Protein AF-A0AAD5RMI8-F1 (afdb_monomer_lite)

Organism: NCBI:txid339359

Foldseek 3Di:
DDFDQQVVCLVVDDPVLNLVVVVQLVVVLQVQFVDDDDPQADAKAAWDADPVRDIYHDHHLDPPQEPDPDDPPPPPPPDPVVQVVVVNPPPHADWTKAQLASDSRQWGADPVVSDTDDGHRSSNIMTHQSCSNCVSHVPPCVSVVVQQQPDFDDDRRDGDRDRD

pLDDT: mean 71.97, std 22.33, range [31.02, 95.88]

Radius of gyration: 16.57 Å; chains: 1; bounding box: 35×37×46 Å

Structure (mmCIF, N/CA/C/O backbone):
data_AF-A0AAD5RMI8-F1
#
_entry.id   AF-A0AAD5RMI8-F1
#
loop_
_atom_site.group_PDB
_atom_site.id
_atom_site.type_symbol
_atom_site.label_atom_id
_atom_site.label_alt_id
_atom_site.label_comp_id
_atom_site.label_asym_id
_atom_site.label_entity_id
_atom_site.label_seq_id
_atom_site.pdbx_PDB_ins_code
_atom_site.Cartn_x
_atom_site.Cartn_y
_atom_site.Cartn_z
_atom_site.occupancy
_atom_site.B_iso_or_equiv
_atom_site.auth_seq_id
_atom_site.auth_comp_id
_atom_site.auth_asym_id
_atom_site.auth_atom_id
_atom_site.pdbx_PDB_model_num
ATOM 1 N N . MET A 1 1 ? -12.910 -12.015 -1.516 1.00 70.38 1 MET A N 1
ATOM 2 C CA . MET A 1 1 ? -12.417 -11.958 -0.122 1.00 70.38 1 MET A CA 1
ATOM 3 C C . MET A 1 1 ? -13.560 -11.485 0.766 1.00 70.38 1 MET A C 1
ATOM 5 O O . MET A 1 1 ? -14.213 -10.528 0.370 1.00 70.38 1 MET A O 1
ATOM 9 N N . PRO A 1 2 ? -13.880 -12.166 1.880 1.00 84.25 2 PRO A N 1
ATOM 10 C CA . PRO A 1 2 ? -14.955 -11.737 2.772 1.00 84.25 2 PRO A CA 1
ATOM 11 C C . PRO A 1 2 ? -14.548 -10.485 3.562 1.00 84.25 2 PRO A C 1
ATOM 13 O O . PRO A 1 2 ? -13.405 -10.364 4.008 1.00 84.25 2 PRO A O 1
ATOM 16 N N . GLY A 1 3 ? -15.495 -9.573 3.755 1.00 91.44 3 GLY A N 1
ATOM 17 C CA . GLY A 1 3 ? -15.311 -8.355 4.537 1.00 91.44 3 GLY A CA 1
ATOM 18 C C . GLY A 1 3 ? -16.301 -7.267 4.131 1.00 91.44 3 GLY A C 1
ATOM 19 O O . GLY A 1 3 ? -16.956 -7.367 3.094 1.00 91.44 3 GLY A O 1
ATOM 20 N N . THR A 1 4 ? -16.391 -6.235 4.958 1.00 94.69 4 THR A N 1
ATOM 21 C CA . THR A 1 4 ? -17.129 -4.996 4.687 1.00 94.69 4 THR A CA 1
ATOM 22 C C . THR A 1 4 ? -16.116 -3.882 4.469 1.00 94.69 4 THR A C 1
ATOM 24 O O . THR A 1 4 ? -15.047 -3.912 5.072 1.00 94.69 4 THR A O 1
ATOM 27 N N . GLN A 1 5 ? -16.427 -2.901 3.623 1.00 93.75 5 GLN A N 1
ATOM 28 C CA . GLN A 1 5 ? -15.563 -1.729 3.471 1.00 93.75 5 GLN A CA 1
ATOM 29 C C . GLN A 1 5 ? -15.362 -1.038 4.826 1.00 93.75 5 GLN A C 1
ATOM 31 O O . GLN A 1 5 ? -16.324 -0.850 5.579 1.00 93.75 5 GLN A O 1
ATOM 36 N N . LEU A 1 6 ? -14.110 -0.718 5.152 1.00 92.75 6 LEU A N 1
ATOM 37 C CA . LEU A 1 6 ? -13.740 -0.230 6.476 1.00 92.75 6 LEU A CA 1
ATOM 38 C C . LEU A 1 6 ? -14.385 1.130 6.776 1.00 92.75 6 LEU A C 1
ATOM 40 O O . LEU A 1 6 ? -14.846 1.353 7.893 1.00 92.75 6 LEU A O 1
ATOM 44 N N . ASP A 1 7 ? -14.496 2.007 5.779 1.00 89.56 7 ASP A N 1
ATOM 45 C CA . ASP A 1 7 ? -15.113 3.333 5.911 1.00 89.56 7 ASP A CA 1
ATOM 46 C C . ASP A 1 7 ? -16.568 3.288 6.409 1.00 89.56 7 ASP A C 1
ATOM 48 O O . ASP A 1 7 ? -17.001 4.194 7.119 1.00 89.56 7 ASP A O 1
ATOM 52 N N . ARG A 1 8 ? -17.311 2.223 6.085 1.00 91.62 8 ARG A N 1
ATOM 53 C CA . ARG A 1 8 ? -18.719 2.058 6.485 1.00 91.62 8 ARG A CA 1
ATOM 54 C C . ARG A 1 8 ? -18.905 1.713 7.956 1.00 91.62 8 ARG A C 1
ATOM 56 O O . ARG A 1 8 ? -20.001 1.884 8.480 1.00 91.62 8 ARG A O 1
ATOM 63 N N . VAL A 1 9 ? -17.879 1.151 8.589 1.00 92.19 9 VAL A N 1
ATOM 64 C CA . VAL A 1 9 ? -17.965 0.606 9.953 1.00 92.19 9 VAL A CA 1
ATOM 65 C C . VAL A 1 9 ? -17.080 1.355 10.944 1.00 92.19 9 VAL A C 1
ATOM 67 O O . VAL A 1 9 ? -17.376 1.339 12.134 1.00 92.19 9 VAL A O 1
ATOM 70 N N . PHE A 1 10 ? -16.042 2.048 10.464 1.00 90.06 10 PHE A N 1
ATOM 71 C CA . PHE A 1 10 ? -15.026 2.696 11.294 1.00 90.06 10 PHE A CA 1
ATOM 72 C C . PHE A 1 10 ? -15.603 3.703 12.299 1.00 90.06 10 PHE A C 1
ATOM 74 O O . PHE A 1 10 ? -15.226 3.697 13.470 1.00 90.06 10 PHE A O 1
ATOM 81 N N . ASP A 1 11 ? -16.551 4.537 11.866 1.00 89.06 11 ASP A N 1
ATOM 82 C CA . ASP A 1 11 ? -17.145 5.581 12.714 1.00 89.06 11 ASP A CA 1
ATOM 83 C C . ASP A 1 11 ? -18.045 5.004 13.829 1.00 89.06 11 ASP A C 1
ATOM 85 O O . ASP A 1 11 ? -18.369 5.708 14.781 1.00 89.06 11 ASP A O 1
ATOM 89 N N . GLY A 1 12 ? -18.432 3.724 13.733 1.00 89.81 12 GLY A N 1
ATOM 90 C CA . GLY A 1 12 ? -19.209 3.013 14.753 1.00 89.81 12 GLY A CA 1
ATOM 91 C C . GLY A 1 12 ? -18.367 2.295 15.812 1.00 89.81 12 GLY A C 1
ATOM 92 O O . GLY A 1 12 ? -18.934 1.710 16.733 1.00 89.81 12 GLY A O 1
ATOM 93 N N . PHE A 1 13 ? -17.040 2.293 15.678 1.00 90.94 13 PHE A N 1
ATOM 94 C CA . PHE A 1 13 ? -16.134 1.707 16.664 1.00 90.94 13 PHE A CA 1
ATOM 95 C C . PHE A 1 13 ? -15.890 2.659 17.838 1.00 90.94 13 PHE A C 1
ATOM 97 O O . PHE A 1 13 ? -15.959 3.880 17.687 1.00 90.94 13 PHE A O 1
ATOM 104 N N . ASP A 1 14 ? -15.573 2.093 19.003 1.00 92.69 14 ASP A N 1
ATOM 105 C CA . ASP A 1 14 ? -15.018 2.870 20.108 1.00 92.69 14 ASP A CA 1
ATOM 106 C C . ASP A 1 14 ? -13.608 3.384 19.777 1.00 92.69 14 ASP A C 1
ATOM 108 O O . ASP A 1 14 ? -12.983 2.993 18.787 1.00 92.69 14 ASP A O 1
ATOM 112 N N . GLU A 1 15 ? -13.113 4.298 20.608 1.00 87.81 15 GLU A N 1
ATOM 113 C CA . GLU A 1 15 ? -11.818 4.935 20.392 1.00 87.81 15 GLU A CA 1
ATOM 114 C C . GLU A 1 15 ? -10.677 3.913 20.369 1.00 87.81 15 GLU A C 1
ATOM 116 O O . GLU A 1 15 ? -9.877 3.926 19.441 1.00 87.81 15 GLU A O 1
ATOM 121 N N . GLU A 1 16 ? -10.621 2.983 21.324 1.00 90.25 16 GLU A N 1
ATOM 122 C CA . GLU A 1 16 ? -9.550 1.984 21.410 1.00 90.25 16 GLU A CA 1
ATOM 123 C C . GLU A 1 16 ? -9.447 1.143 20.130 1.00 90.25 16 GLU A C 1
ATOM 125 O O . GLU A 1 16 ? -8.359 0.961 19.573 1.00 90.25 16 GLU A O 1
ATOM 130 N N . HIS A 1 17 ? -10.586 0.696 19.612 1.00 91.00 17 HIS A N 1
ATOM 131 C CA . HIS A 1 17 ? -10.662 -0.086 18.391 1.00 91.00 17 HIS A CA 1
ATOM 132 C C . HIS A 1 17 ? -10.364 0.764 17.149 1.00 91.00 17 HIS A C 1
ATOM 134 O O . HIS A 1 17 ? -9.674 0.294 16.243 1.00 91.00 17 HIS A O 1
ATOM 140 N N . GLN A 1 18 ? -10.786 2.033 17.104 1.00 87.75 18 GLN A N 1
ATOM 141 C CA . GLN A 1 18 ? -10.344 2.961 16.056 1.00 87.75 18 GLN A CA 1
ATOM 142 C C . GLN A 1 18 ? -8.816 3.101 16.048 1.00 87.75 18 GLN A C 1
ATOM 144 O O . GLN A 1 18 ? -8.209 3.011 14.979 1.00 87.75 18 GLN A O 1
ATOM 149 N N . LEU A 1 19 ? -8.182 3.268 17.217 1.00 86.12 19 LEU A N 1
ATOM 150 C CA . LEU A 1 19 ? -6.724 3.376 17.328 1.00 86.12 19 LEU A CA 1
ATOM 151 C C . LEU A 1 19 ? -6.030 2.087 16.841 1.00 86.12 19 LEU A C 1
ATOM 153 O O . LEU A 1 19 ? -5.046 2.168 16.104 1.00 86.12 19 LEU A O 1
ATOM 157 N N . ASP A 1 20 ? -6.531 0.903 17.214 1.00 90.00 20 ASP A N 1
ATOM 158 C CA . ASP A 1 20 ? -5.986 -0.390 16.764 1.00 90.00 20 ASP A CA 1
ATOM 159 C C . ASP A 1 20 ? -6.039 -0.543 15.236 1.00 90.00 20 ASP A C 1
ATOM 161 O O . ASP A 1 20 ? -5.044 -0.886 14.591 1.00 90.00 20 ASP A O 1
ATOM 165 N N . ILE A 1 21 ? -7.179 -0.211 14.628 1.00 90.50 21 ILE A N 1
ATOM 166 C CA . ILE A 1 21 ? -7.339 -0.275 13.174 1.00 90.50 21 ILE A CA 1
ATOM 167 C C . ILE A 1 21 ? -6.407 0.704 12.469 1.00 90.50 21 ILE A C 1
ATOM 169 O O . ILE A 1 21 ? -5.767 0.341 11.482 1.00 90.50 21 ILE A O 1
ATOM 173 N N . LEU A 1 22 ? -6.280 1.927 12.980 1.00 86.88 22 LEU A N 1
ATOM 174 C CA . LEU A 1 22 ? -5.376 2.917 12.404 1.00 86.88 22 LEU A CA 1
ATOM 175 C C . LEU A 1 22 ? -3.910 2.464 12.471 1.00 86.88 22 LEU A C 1
ATOM 177 O O . LEU A 1 22 ? -3.174 2.684 11.511 1.00 86.88 22 LEU A O 1
ATOM 181 N N . ARG A 1 23 ? -3.485 1.763 13.531 1.00 85.12 23 ARG A N 1
ATOM 182 C CA . ARG A 1 23 ? -2.142 1.152 13.592 1.00 85.12 23 ARG A CA 1
ATOM 183 C C . ARG A 1 23 ? -1.937 0.100 12.500 1.00 85.12 23 ARG A C 1
ATOM 185 O O . ARG A 1 23 ? -0.894 0.104 11.852 1.00 85.12 23 ARG A O 1
ATOM 192 N N . LYS A 1 24 ? -2.938 -0.747 12.240 1.00 90.31 24 LYS A N 1
ATOM 193 C CA . LYS A 1 24 ? -2.893 -1.735 11.145 1.00 90.31 24 LYS A CA 1
ATOM 194 C C . LYS A 1 24 ? -2.812 -1.065 9.773 1.00 90.31 24 LYS A C 1
ATOM 196 O O . LYS A 1 24 ? -2.061 -1.513 8.912 1.00 90.31 24 LYS A O 1
ATOM 201 N N . VAL A 1 25 ? -3.539 0.036 9.571 1.00 88.50 25 VAL A N 1
ATOM 202 C CA . VAL A 1 25 ? -3.444 0.842 8.341 1.00 88.50 25 VAL A CA 1
ATOM 203 C C . VAL A 1 25 ? -2.026 1.387 8.156 1.00 88.50 25 VAL A C 1
ATOM 205 O O . VAL A 1 25 ? -1.453 1.244 7.082 1.00 88.50 25 VAL A O 1
ATOM 208 N N . VAL A 1 26 ? -1.424 1.951 9.204 1.00 83.94 26 VAL A N 1
ATOM 209 C CA . VAL A 1 26 ? -0.034 2.443 9.174 1.00 83.94 26 VAL A CA 1
ATOM 210 C C . VAL A 1 26 ? 0.952 1.332 8.807 1.00 83.94 26 VAL A C 1
ATOM 212 O O . VAL A 1 26 ? 1.872 1.545 8.017 1.00 83.94 26 VAL A O 1
ATOM 215 N N . GLU A 1 27 ? 0.754 0.132 9.349 1.00 86.69 27 GLU A N 1
ATOM 216 C CA . GLU A 1 27 ? 1.587 -1.025 9.031 1.00 86.69 27 GLU A CA 1
ATOM 217 C C . GLU A 1 27 ? 1.468 -1.428 7.555 1.00 86.69 27 GLU A C 1
ATOM 219 O O . GLU A 1 27 ? 2.484 -1.659 6.905 1.00 86.69 27 GLU A O 1
ATOM 224 N N . ILE A 1 28 ? 0.257 -1.411 6.991 1.00 90.50 28 ILE A N 1
ATOM 225 C CA . ILE A 1 28 ? 0.018 -1.643 5.559 1.00 90.50 28 ILE A CA 1
ATOM 226 C C . ILE A 1 28 ? 0.771 -0.626 4.693 1.00 90.50 28 ILE A C 1
ATOM 228 O O . ILE A 1 28 ? 1.470 -1.021 3.760 1.00 90.50 28 ILE A O 1
ATOM 232 N N . TYR A 1 29 ? 0.672 0.667 5.017 1.00 85.94 29 TYR A N 1
ATOM 233 C CA . TYR A 1 29 ? 1.407 1.726 4.316 1.00 85.94 29 TYR A CA 1
ATOM 234 C C . TYR A 1 29 ? 2.912 1.453 4.326 1.00 85.94 29 TYR A C 1
ATOM 236 O O . TYR A 1 29 ? 3.570 1.493 3.287 1.00 85.94 29 TYR A O 1
ATOM 244 N N . LYS A 1 30 ? 3.455 1.119 5.501 1.00 84.56 30 LYS A N 1
ATOM 245 C CA . LYS A 1 30 ? 4.872 0.797 5.657 1.00 84.56 30 LYS A CA 1
ATOM 246 C C . LYS A 1 30 ? 5.266 -0.430 4.837 1.00 84.56 30 LYS A C 1
ATOM 248 O O . LYS A 1 30 ? 6.312 -0.402 4.198 1.00 84.56 30 LYS A O 1
ATOM 253 N N . LEU A 1 31 ? 4.450 -1.484 4.834 1.00 90.38 31 LEU A N 1
ATOM 254 C CA . LEU A 1 31 ? 4.720 -2.703 4.070 1.00 90.38 31 LEU A CA 1
ATOM 255 C C . LEU A 1 31 ? 4.789 -2.417 2.568 1.00 90.38 31 LEU A C 1
ATOM 257 O O . LEU A 1 31 ? 5.774 -2.799 1.939 1.00 90.38 31 LEU A O 1
ATOM 261 N N . ILE A 1 32 ? 3.809 -1.688 2.025 1.00 90.19 32 ILE A N 1
ATOM 262 C CA . ILE A 1 32 ? 3.784 -1.286 0.611 1.00 90.19 32 ILE A CA 1
ATOM 263 C C . ILE A 1 32 ? 5.026 -0.455 0.270 1.00 90.19 32 ILE A C 1
ATOM 265 O O . ILE A 1 32 ? 5.731 -0.769 -0.686 1.00 90.19 32 ILE A O 1
ATOM 269 N N . GLN A 1 33 ? 5.345 0.551 1.088 1.00 84.31 33 GLN A N 1
ATOM 270 C CA . GLN A 1 33 ? 6.471 1.453 0.826 1.00 84.31 33 GLN A CA 1
ATOM 271 C C . GLN A 1 33 ? 7.848 0.810 1.043 1.00 84.31 33 GLN A C 1
ATOM 273 O O . GLN A 1 33 ? 8.847 1.261 0.492 1.00 84.31 33 GLN A O 1
ATOM 278 N N . SER A 1 34 ? 7.920 -0.248 1.853 1.00 87.06 34 SER A N 1
ATOM 279 C CA . SER A 1 34 ? 9.151 -1.013 2.082 1.00 87.06 34 SER A CA 1
ATOM 280 C C . SER A 1 34 ? 9.391 -2.111 1.045 1.00 87.06 34 SER A C 1
ATOM 282 O O . SER A 1 34 ? 10.420 -2.789 1.098 1.00 87.06 34 SER A O 1
ATOM 284 N N . TYR A 1 35 ? 8.453 -2.313 0.115 1.00 92.00 35 TYR A N 1
ATOM 285 C CA . TYR A 1 35 ? 8.583 -3.331 -0.912 1.00 92.00 35 TYR A CA 1
ATOM 286 C C . TYR A 1 35 ? 9.805 -3.056 -1.796 1.00 92.00 35 TYR A C 1
ATOM 288 O O . TYR A 1 35 ? 9.955 -1.981 -2.375 1.00 92.00 35 TYR A O 1
ATOM 296 N N . THR A 1 36 ? 10.688 -4.050 -1.912 1.00 92.38 36 THR A N 1
ATOM 297 C CA . THR A 1 36 ? 11.862 -3.957 -2.784 1.00 92.38 36 THR A CA 1
ATOM 298 C C . THR A 1 36 ? 11.437 -4.220 -4.223 1.00 92.38 36 THR A C 1
ATOM 300 O O . THR A 1 36 ? 11.065 -5.341 -4.568 1.00 92.38 36 THR A O 1
ATOM 303 N N . LEU A 1 37 ? 11.489 -3.182 -5.057 1.00 91.75 37 LEU A N 1
ATOM 304 C CA . LEU A 1 37 ? 11.188 -3.295 -6.480 1.00 91.75 37 LEU A CA 1
ATOM 305 C C . LEU A 1 37 ? 12.227 -4.189 -7.188 1.00 91.75 37 LEU A C 1
ATOM 307 O O . LEU A 1 37 ? 13.415 -4.115 -6.858 1.00 91.75 37 LEU A O 1
ATOM 311 N N . PRO A 1 38 ? 11.815 -5.008 -8.173 1.00 93.81 38 PRO A N 1
ATOM 312 C CA . PRO A 1 38 ? 12.750 -5.737 -9.026 1.00 93.81 38 PRO A CA 1
ATOM 313 C C . PRO A 1 38 ? 13.730 -4.790 -9.735 1.00 93.81 38 PRO A C 1
ATOM 315 O O . PRO A 1 38 ? 13.342 -3.703 -10.152 1.00 93.81 38 PRO A O 1
ATOM 318 N N . GLU A 1 39 ? 14.974 -5.217 -9.973 1.00 93.75 39 GLU A N 1
ATOM 319 C CA . GLU A 1 39 ? 15.996 -4.400 -10.671 1.00 93.75 39 GLU A CA 1
ATOM 320 C C . GLU A 1 39 ? 15.618 -4.015 -12.119 1.00 93.75 39 GLU A C 1
ATOM 322 O O . GLU A 1 39 ? 16.214 -3.120 -12.735 1.00 93.75 39 GLU A O 1
ATOM 327 N N . THR A 1 40 ? 14.643 -4.728 -12.679 1.00 93.75 40 THR A N 1
ATOM 328 C CA . THR A 1 40 ? 14.050 -4.511 -14.002 1.00 93.75 40 THR A CA 1
ATOM 329 C C . THR A 1 40 ? 13.024 -3.376 -14.011 1.00 93.75 40 THR A C 1
ATOM 331 O O . THR A 1 40 ? 12.721 -2.831 -15.071 1.00 93.75 40 THR A O 1
ATOM 334 N N . VAL A 1 41 ? 12.532 -2.964 -12.841 1.00 92.19 41 VAL A N 1
ATOM 335 C CA . VAL A 1 41 ? 11.675 -1.791 -12.661 1.00 92.19 41 VAL A CA 1
ATOM 336 C C . VAL A 1 41 ? 12.569 -0.570 -12.457 1.00 92.19 41 VAL A C 1
ATOM 338 O O . VAL A 1 41 ? 13.226 -0.416 -11.431 1.00 92.19 41 VAL A O 1
ATOM 341 N N . ARG A 1 42 ? 12.629 0.300 -13.467 1.00 87.94 42 ARG A N 1
ATOM 342 C CA . ARG A 1 42 ? 13.520 1.467 -13.519 1.00 87.94 42 ARG A CA 1
ATOM 343 C C . ARG A 1 42 ? 12.737 2.727 -13.857 1.00 87.94 42 ARG A C 1
ATOM 345 O O . ARG A 1 42 ? 12.046 2.773 -14.868 1.00 87.94 42 ARG A O 1
ATOM 352 N N . GLY A 1 43 ? 12.875 3.766 -13.038 1.00 85.06 43 GLY A N 1
ATOM 353 C CA . GLY A 1 43 ? 12.129 5.016 -13.222 1.00 85.06 43 GLY A CA 1
ATOM 354 C C . GLY A 1 43 ? 10.643 4.921 -12.846 1.00 85.06 43 GLY A C 1
ATOM 355 O O . GLY A 1 43 ? 10.130 3.852 -12.509 1.00 85.06 43 GLY A O 1
ATOM 356 N N . TYR A 1 44 ? 9.983 6.074 -12.833 1.00 86.88 44 TYR A N 1
ATOM 357 C CA . TYR A 1 44 ? 8.594 6.234 -12.402 1.00 86.88 44 TYR A CA 1
ATOM 358 C C . TYR A 1 44 ? 7.600 5.780 -13.472 1.00 86.88 44 TYR A C 1
ATOM 360 O O . TYR A 1 44 ? 7.875 5.924 -14.662 1.00 86.88 44 TYR A O 1
ATOM 368 N N . GLY A 1 45 ? 6.442 5.274 -13.050 1.00 86.75 45 GLY A N 1
ATOM 369 C CA . GLY A 1 45 ? 5.387 4.836 -13.964 1.00 86.75 45 GLY A CA 1
ATOM 370 C C . GLY A 1 45 ? 4.566 3.672 -13.428 1.00 86.75 45 GLY A C 1
ATOM 371 O O . GLY A 1 45 ? 4.669 3.313 -12.260 1.00 86.75 45 GLY A O 1
ATOM 372 N N . GLY A 1 46 ? 3.729 3.084 -14.278 1.00 89.00 46 GLY A N 1
ATOM 373 C CA . GLY A 1 46 ? 2.989 1.872 -13.930 1.00 89.00 46 GLY A CA 1
ATOM 374 C C . GLY A 1 46 ? 3.899 0.644 -13.879 1.00 89.00 46 GLY A C 1
ATOM 375 O O . GLY A 1 46 ? 5.095 0.713 -14.168 1.00 89.00 46 GLY A O 1
ATOM 376 N N . LEU A 1 47 ? 3.320 -0.509 -13.555 1.00 90.19 47 LEU A N 1
ATOM 377 C CA . LEU A 1 47 ? 3.973 -1.805 -13.743 1.00 90.19 47 LEU A CA 1
ATOM 378 C C . LEU A 1 47 ? 3.438 -2.462 -15.014 1.00 90.19 47 LEU A C 1
ATOM 380 O O . LEU A 1 47 ? 2.237 -2.440 -15.280 1.00 90.19 47 LEU A O 1
ATOM 384 N N . GLY A 1 48 ? 4.336 -3.045 -15.799 1.00 90.19 48 GLY A N 1
ATOM 385 C CA . GLY A 1 48 ? 4.004 -3.800 -17.000 1.00 90.19 48 GLY A CA 1
ATOM 386 C C . GLY A 1 48 ? 4.829 -5.075 -17.098 1.00 90.19 48 GLY A C 1
ATOM 387 O O . GLY A 1 48 ? 5.668 -5.356 -16.243 1.00 90.19 48 GLY A O 1
ATOM 388 N N . PHE A 1 49 ? 4.593 -5.830 -18.164 1.00 94.81 49 PHE A N 1
ATOM 389 C CA . PHE A 1 49 ? 5.383 -7.003 -18.514 1.00 94.81 49 PHE A CA 1
ATOM 390 C C . PHE A 1 49 ? 6.067 -6.759 -19.856 1.00 94.81 49 PHE A C 1
ATOM 392 O O . PHE A 1 49 ? 5.441 -6.226 -20.774 1.00 94.81 49 PHE A O 1
ATOM 399 N N . ASP A 1 50 ? 7.338 -7.131 -19.962 1.00 93.19 50 ASP A N 1
ATOM 400 C CA . ASP A 1 50 ? 8.024 -7.184 -21.250 1.00 93.19 50 ASP A CA 1
ATOM 401 C C . ASP A 1 50 ? 7.609 -8.430 -22.060 1.00 93.19 50 ASP A C 1
ATOM 403 O O . ASP A 1 50 ? 6.796 -9.249 -21.624 1.00 93.19 50 ASP A O 1
ATOM 407 N N . GLU A 1 51 ? 8.181 -8.595 -23.255 1.00 95.62 51 GLU A N 1
ATOM 408 C CA . GLU A 1 51 ? 7.904 -9.738 -24.140 1.00 95.62 51 GLU A CA 1
ATOM 409 C C . GLU A 1 51 ? 8.273 -11.099 -23.520 1.00 95.62 51 GLU A C 1
ATOM 411 O O . GLU A 1 51 ? 7.769 -12.134 -23.954 1.00 95.62 51 GLU A O 1
ATOM 416 N N . SER A 1 52 ? 9.132 -11.109 -22.496 1.00 95.88 52 SER A N 1
ATOM 417 C CA . SER A 1 52 ? 9.550 -12.310 -21.768 1.00 95.88 52 SER A CA 1
ATOM 418 C C . SER A 1 52 ? 8.705 -12.573 -20.515 1.00 95.88 52 SER A C 1
ATOM 420 O O . SER A 1 52 ? 8.953 -13.546 -19.803 1.00 95.88 52 SER A O 1
ATOM 422 N N . GLY A 1 53 ? 7.705 -11.731 -20.231 1.00 94.31 53 GLY A N 1
ATOM 423 C CA . GLY A 1 53 ? 6.862 -11.832 -19.040 1.00 94.31 53 GLY A CA 1
ATOM 424 C C . GLY A 1 53 ? 7.535 -11.333 -17.759 1.00 94.31 53 GLY A C 1
ATOM 425 O O . GLY A 1 53 ? 7.068 -11.650 -16.664 1.00 94.31 53 GLY A O 1
ATOM 426 N N . ILE A 1 54 ? 8.625 -10.569 -17.866 1.00 95.88 54 ILE A N 1
ATOM 427 C CA . ILE A 1 54 ? 9.324 -9.983 -16.720 1.00 95.88 54 ILE A CA 1
ATOM 428 C C . ILE A 1 54 ? 8.686 -8.644 -16.359 1.00 95.88 54 ILE A C 1
ATOM 430 O O . ILE A 1 54 ? 8.337 -7.851 -17.233 1.00 95.88 54 ILE A O 1
ATOM 434 N N . ILE A 1 55 ? 8.535 -8.386 -15.056 1.00 93.56 55 ILE A N 1
ATOM 435 C CA . ILE A 1 55 ? 7.977 -7.127 -14.555 1.00 93.56 55 ILE A CA 1
ATOM 436 C C . ILE A 1 55 ? 8.956 -5.991 -14.853 1.00 93.56 55 ILE A C 1
ATOM 438 O O . ILE A 1 55 ? 10.107 -6.022 -14.414 1.00 93.56 55 ILE A O 1
ATOM 442 N N . VAL A 1 56 ? 8.484 -4.970 -15.557 1.00 93.12 56 VAL A N 1
ATOM 443 C CA . VAL A 1 56 ? 9.240 -3.768 -15.926 1.00 93.12 56 VAL A CA 1
ATOM 444 C C . VAL A 1 56 ? 8.415 -2.519 -15.631 1.00 93.12 56 VAL A C 1
ATOM 446 O O . VAL A 1 56 ? 7.207 -2.595 -15.388 1.00 93.12 56 VAL A O 1
ATOM 449 N N . THR A 1 57 ? 9.053 -1.350 -15.663 1.00 90.00 57 THR A N 1
ATOM 450 C CA . THR A 1 57 ? 8.313 -0.083 -15.618 1.00 90.00 57 THR A CA 1
ATOM 451 C C . THR A 1 57 ? 7.482 0.065 -16.885 1.00 90.00 57 THR A C 1
ATOM 453 O O . THR A 1 57 ? 8.005 0.033 -17.999 1.00 90.00 57 THR A O 1
ATOM 456 N N . GLY A 1 58 ? 6.178 0.211 -16.697 1.00 86.31 58 GLY A N 1
ATOM 457 C CA . GLY A 1 58 ? 5.195 0.414 -17.746 1.00 86.31 58 GLY A CA 1
ATOM 458 C C . GLY A 1 58 ? 4.724 1.867 -17.835 1.00 86.31 58 GLY A C 1
ATOM 459 O O . GLY A 1 58 ? 5.129 2.722 -17.040 1.00 86.31 58 GLY A O 1
ATOM 460 N N . PRO A 1 59 ? 3.836 2.163 -18.797 1.00 81.75 59 PRO A N 1
ATOM 461 C CA . PRO A 1 59 ? 3.210 3.472 -18.899 1.00 81.75 59 PRO A CA 1
ATOM 462 C C . PRO A 1 59 ? 2.441 3.804 -17.619 1.00 81.75 59 PRO A C 1
ATOM 464 O O . PRO A 1 59 ? 1.840 2.939 -16.982 1.00 81.75 59 PRO A O 1
ATOM 467 N N . THR A 1 60 ? 2.464 5.073 -17.235 1.00 74.38 60 THR A N 1
ATOM 468 C CA . THR A 1 60 ? 1.763 5.551 -16.049 1.00 74.38 60 THR A CA 1
ATOM 469 C C . THR A 1 60 ? 0.245 5.510 -16.246 1.00 74.38 60 THR A C 1
ATOM 471 O O . THR A 1 60 ? -0.259 6.026 -17.241 1.00 74.38 60 THR A O 1
ATOM 474 N N . THR A 1 61 ? -0.498 4.949 -15.286 1.00 65.94 61 THR A N 1
ATOM 475 C CA . THR A 1 61 ? -1.978 4.952 -15.287 1.00 65.94 61 THR A CA 1
ATOM 476 C C . THR A 1 61 ? -2.570 6.274 -14.784 1.00 65.94 61 THR A C 1
ATOM 478 O O . THR A 1 61 ? -3.715 6.608 -15.081 1.00 65.94 61 THR A O 1
ATOM 481 N N . THR A 1 62 ? -1.770 7.070 -14.075 1.00 61.16 62 THR A N 1
ATOM 482 C CA . THR A 1 62 ? -2.115 8.398 -13.548 1.00 61.16 62 THR A CA 1
ATOM 483 C C . THR A 1 62 ? -1.277 9.497 -14.223 1.00 61.16 62 THR A C 1
ATOM 485 O O . THR A 1 62 ? -0.053 9.377 -14.232 1.00 61.16 62 THR A O 1
ATOM 488 N N . PRO A 1 63 ? -1.855 10.615 -14.697 1.00 51.34 63 PRO A N 1
ATOM 489 C CA . PRO A 1 63 ? -1.120 11.674 -15.410 1.00 51.34 63 PRO A CA 1
ATOM 490 C C . PRO A 1 63 ? 0.062 12.307 -14.651 1.00 51.34 63 PRO A C 1
ATOM 492 O O . PRO A 1 63 ? 0.883 12.979 -15.270 1.00 51.34 63 PRO A O 1
ATOM 495 N N . CYS A 1 64 ? 0.156 12.100 -13.332 1.00 52.47 64 CYS A N 1
ATOM 496 C CA . CYS A 1 64 ? 1.102 12.783 -12.448 1.00 52.47 64 CYS A CA 1
ATOM 497 C C . CYS A 1 64 ? 2.023 11.856 -11.632 1.00 52.47 64 CYS A C 1
ATOM 499 O O . CYS A 1 64 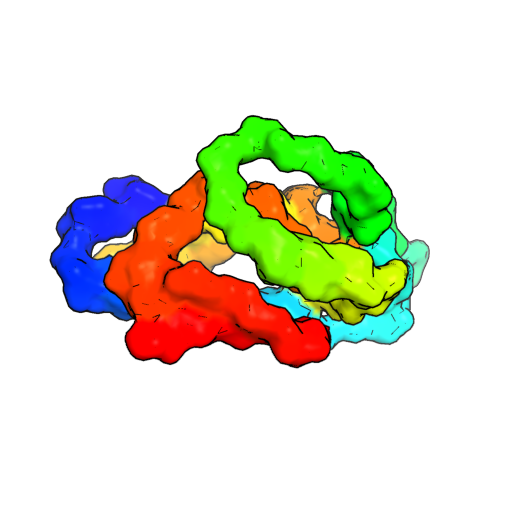? 2.737 12.365 -10.775 1.00 52.47 64 CYS A O 1
ATOM 501 N N . SER A 1 65 ? 2.046 10.531 -11.853 1.00 46.81 65 SER A N 1
ATOM 502 C CA . SER A 1 65 ? 2.959 9.657 -11.084 1.00 46.81 65 SER A CA 1
ATOM 503 C C . SER A 1 65 ? 4.395 9.784 -11.586 1.00 46.81 65 SER A C 1
ATOM 505 O O . SER A 1 65 ? 4.822 9.142 -12.544 1.00 46.81 65 SER A O 1
ATOM 507 N N . GLY A 1 66 ? 5.106 10.690 -10.931 1.00 49.31 66 GLY A N 1
ATOM 508 C CA . GLY A 1 66 ? 6.483 11.099 -11.143 1.00 49.31 66 GLY A CA 1
ATOM 509 C C . GLY A 1 66 ? 6.694 12.428 -10.411 1.00 49.31 66 GLY A C 1
ATOM 510 O O . GLY A 1 66 ? 5.710 13.097 -10.098 1.00 49.31 66 GLY A O 1
ATOM 511 N N . PRO A 1 67 ? 7.940 12.841 -10.119 1.00 45.38 67 PRO A N 1
ATOM 512 C CA . PRO A 1 67 ? 8.213 14.127 -9.485 1.00 45.38 67 PRO A CA 1
ATOM 513 C C . PRO A 1 67 ? 7.689 15.250 -10.387 1.00 45.38 67 PRO A C 1
ATOM 515 O O . PRO A 1 67 ? 8.345 15.672 -11.339 1.00 45.38 67 PRO A O 1
ATOM 518 N N . SER A 1 68 ? 6.461 15.693 -10.132 1.00 43.16 68 SER A N 1
ATOM 519 C CA . SER A 1 68 ? 5.823 16.725 -10.927 1.00 43.16 68 SER A CA 1
ATOM 520 C C . SER A 1 68 ? 6.329 18.079 -10.440 1.00 43.16 68 SER A C 1
ATOM 522 O O . SER A 1 68 ? 6.343 18.396 -9.250 1.00 43.16 68 SER A O 1
ATOM 524 N N . SER A 1 69 ? 6.775 18.907 -11.378 1.00 36.62 69 SER A N 1
ATOM 525 C CA . SER A 1 69 ? 7.177 20.289 -11.105 1.00 36.62 69 SER A CA 1
ATOM 526 C C . SER A 1 69 ? 5.980 21.202 -10.800 1.00 36.62 69 SER A C 1
ATOM 528 O O . SER A 1 69 ? 6.171 22.375 -10.483 1.00 36.62 69 SER A O 1
ATOM 530 N N . GLN A 1 70 ? 4.751 20.683 -10.900 1.00 37.47 70 GLN A N 1
ATOM 531 C CA . GLN A 1 70 ? 3.504 21.439 -10.825 1.00 37.47 70 GLN A CA 1
ATOM 532 C C . GLN A 1 70 ? 2.426 20.659 -10.056 1.00 37.47 70 GLN A C 1
ATOM 534 O O . GLN A 1 70 ? 1.420 20.237 -10.616 1.00 37.47 70 GLN A O 1
ATOM 539 N N . PHE A 1 71 ? 2.614 20.490 -8.746 1.00 39.34 71 PHE A N 1
ATOM 540 C CA . PHE A 1 71 ? 1.478 20.285 -7.844 1.00 39.34 71 PHE A CA 1
ATOM 541 C C . PHE A 1 71 ? 0.834 21.653 -7.573 1.00 39.34 71 PHE A C 1
ATOM 543 O O . PHE A 1 71 ? 1.335 22.428 -6.753 1.00 39.34 71 PHE A O 1
ATOM 550 N N . GLU A 1 72 ? -0.254 21.969 -8.281 1.00 36.28 72 GLU A N 1
ATOM 551 C CA . GLU A 1 72 ? -1.186 23.011 -7.843 1.00 36.28 72 GLU A CA 1
ATOM 552 C C . GLU A 1 72 ? -2.052 22.434 -6.723 1.00 36.28 72 GLU A C 1
ATOM 554 O O . GLU A 1 72 ? -2.944 21.617 -6.954 1.00 36.28 72 GLU A O 1
ATOM 559 N N . ASP A 1 73 ? -1.766 22.852 -5.494 1.00 38.97 73 ASP A N 1
ATOM 560 C CA . ASP A 1 73 ? -2.551 22.494 -4.322 1.00 38.97 73 ASP A CA 1
ATOM 561 C C . ASP A 1 73 ? -3.946 23.135 -4.411 1.00 38.97 73 ASP A C 1
ATOM 563 O O . ASP A 1 73 ? -4.125 24.332 -4.189 1.00 38.97 73 ASP A O 1
ATOM 567 N N . LYS A 1 74 ? -4.945 22.337 -4.799 1.00 33.12 74 LYS A N 1
ATOM 568 C CA . LYS A 1 74 ? -6.367 22.728 -4.813 1.00 33.12 74 LYS A CA 1
ATOM 569 C C . LYS A 1 74 ? -7.192 21.965 -3.778 1.00 33.12 74 LYS A C 1
ATOM 571 O O . LYS A 1 74 ? -8.415 21.935 -3.881 1.00 33.12 74 LYS A O 1
ATOM 576 N N . THR A 1 75 ? -6.556 21.341 -2.784 1.00 38.34 75 THR A N 1
ATOM 577 C CA . THR A 1 75 ? -7.263 20.426 -1.869 1.00 38.34 75 THR A CA 1
ATOM 578 C C . TH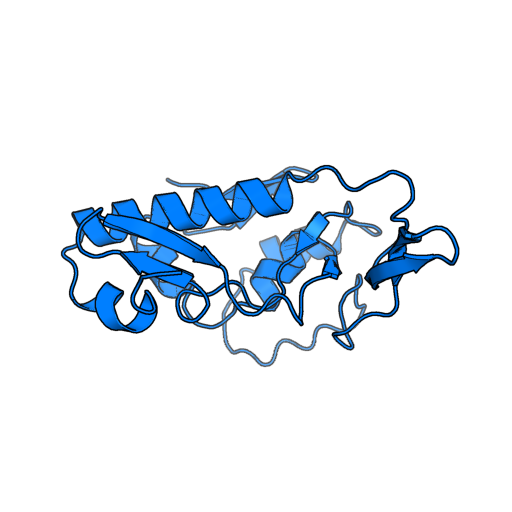R A 1 75 ? -7.726 21.065 -0.562 1.00 38.34 75 THR A C 1
ATOM 580 O O . THR A 1 75 ? -8.524 20.460 0.150 1.00 38.34 75 THR A O 1
ATOM 583 N N . GLY A 1 76 ? -7.293 22.290 -0.235 1.00 31.25 76 GLY A N 1
ATOM 584 C CA . GLY A 1 76 ? -7.684 22.945 1.023 1.00 31.25 76 GLY A CA 1
ATOM 585 C C . GLY A 1 76 ? -7.269 22.152 2.272 1.00 31.25 76 GLY A C 1
ATOM 586 O O . GLY A 1 76 ? -7.823 22.359 3.352 1.00 31.25 76 GLY A O 1
ATOM 587 N N . ILE A 1 77 ? -6.322 21.222 2.120 1.00 38.19 77 ILE A N 1
ATOM 588 C CA . ILE A 1 77 ? -5.674 20.502 3.207 1.00 38.19 77 ILE A CA 1
ATOM 589 C C . ILE A 1 77 ? -4.392 21.269 3.495 1.00 38.19 77 ILE A C 1
ATOM 591 O O . ILE A 1 77 ? -3.467 21.267 2.692 1.00 38.19 77 ILE A O 1
ATOM 595 N N . GLU A 1 78 ? -4.359 21.950 4.634 1.00 36.97 78 GLU A N 1
ATOM 596 C CA . GLU A 1 78 ? -3.183 22.664 5.120 1.00 36.97 78 GLU A CA 1
ATOM 597 C C . GLU A 1 78 ? -2.102 21.638 5.496 1.00 36.97 78 GLU A C 1
ATOM 599 O O . GLU A 1 78 ? -2.009 21.162 6.626 1.00 36.97 78 GLU A O 1
ATOM 604 N N . MET A 1 79 ? -1.324 21.213 4.504 1.00 43.66 79 MET A N 1
ATOM 605 C CA . MET A 1 79 ? -0.049 20.561 4.738 1.00 43.66 79 MET A CA 1
ATOM 606 C C . MET A 1 79 ? 0.938 21.649 5.156 1.00 43.66 79 MET A C 1
ATOM 608 O O . MET A 1 79 ? 1.084 22.659 4.467 1.00 43.66 79 MET A O 1
ATOM 612 N N . ASP A 1 80 ? 1.615 21.436 6.281 1.00 43.25 80 ASP A N 1
ATOM 613 C CA . ASP A 1 80 ? 2.711 22.287 6.724 1.00 43.25 80 ASP A CA 1
ATOM 614 C C . ASP A 1 80 ? 3.702 22.509 5.558 1.00 43.25 80 ASP A C 1
ATOM 616 O O . ASP A 1 80 ? 4.280 21.570 4.998 1.00 43.25 80 ASP A O 1
ATOM 620 N N . TYR A 1 81 ? 3.862 23.780 5.180 1.00 43.31 81 TYR A N 1
ATOM 621 C CA . TYR A 1 81 ? 4.724 24.246 4.096 1.00 43.31 81 TYR A CA 1
ATOM 622 C C . TYR A 1 81 ? 6.168 23.738 4.237 1.00 43.31 81 TYR A C 1
ATOM 624 O O . TYR A 1 81 ? 6.862 23.525 3.241 1.00 43.31 81 TYR A O 1
ATOM 632 N N . GLU A 1 82 ? 6.627 23.508 5.465 1.00 41.88 82 GLU A N 1
ATOM 633 C CA . GLU A 1 82 ? 7.958 23.013 5.790 1.00 41.88 82 GLU A CA 1
ATOM 634 C C . GLU A 1 82 ? 8.124 21.538 5.392 1.00 41.88 82 GLU A C 1
ATOM 636 O O . GLU A 1 82 ? 9.107 21.188 4.733 1.00 41.88 82 GLU A O 1
ATOM 641 N N . THR A 1 83 ? 7.122 20.696 5.662 1.00 47.25 83 THR A N 1
ATOM 642 C CA . THR A 1 83 ? 7.061 19.296 5.204 1.00 47.25 83 THR A CA 1
ATOM 643 C C . THR A 1 83 ? 6.994 19.206 3.675 1.00 47.25 83 THR A C 1
ATOM 645 O O . THR A 1 83 ? 7.759 18.459 3.057 1.00 47.25 83 THR A O 1
ATOM 648 N N . ALA A 1 84 ? 6.161 20.035 3.039 1.00 47.56 84 ALA A N 1
ATOM 649 C CA . ALA A 1 84 ? 6.070 20.125 1.579 1.00 47.56 84 ALA A CA 1
ATOM 650 C C . ALA A 1 84 ? 7.404 20.560 0.939 1.00 47.56 84 ALA A C 1
ATOM 652 O O . ALA A 1 84 ? 7.825 20.036 -0.093 1.00 47.56 84 ALA A O 1
ATOM 653 N N . SER A 1 85 ? 8.091 21.511 1.576 1.00 43.16 85 SER A N 1
ATOM 654 C CA . SER A 1 85 ? 9.393 22.038 1.158 1.00 43.16 85 SER A CA 1
ATOM 655 C C . SER A 1 85 ? 10.517 21.006 1.293 1.00 43.16 85 SER A C 1
ATOM 657 O O . SER A 1 85 ? 11.408 20.960 0.445 1.00 43.16 85 SER A O 1
ATOM 659 N N . GLN A 1 86 ? 10.479 20.136 2.307 1.00 48.28 86 GLN A N 1
ATOM 660 C CA . GLN A 1 86 ? 11.467 19.063 2.469 1.00 48.28 86 GLN A CA 1
ATOM 661 C C . GLN A 1 86 ? 11.301 17.946 1.431 1.00 48.28 86 GLN A C 1
ATOM 663 O O . GLN A 1 86 ? 12.300 17.534 0.843 1.00 48.28 86 GLN A O 1
ATOM 668 N N . VAL A 1 87 ? 10.066 17.528 1.128 1.00 49.22 87 VAL A N 1
ATOM 669 C CA . VAL A 1 87 ? 9.782 16.559 0.049 1.00 49.22 87 VAL A CA 1
ATOM 670 C C . VAL A 1 87 ? 10.209 17.116 -1.317 1.00 49.22 87 VAL A C 1
ATOM 672 O O . VAL A 1 87 ? 10.797 16.404 -2.126 1.00 49.22 87 VAL A O 1
ATOM 675 N N . ARG A 1 88 ? 10.013 18.423 -1.551 1.00 46.97 88 ARG A N 1
ATOM 676 C CA . ARG A 1 88 ? 10.444 19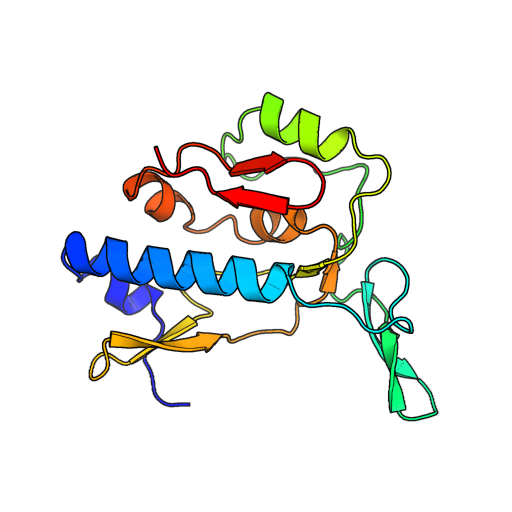.116 -2.782 1.00 46.97 88 ARG A CA 1
ATOM 677 C C . ARG A 1 88 ? 11.966 19.245 -2.942 1.00 46.97 88 ARG A C 1
ATOM 679 O O . ARG A 1 88 ? 12.426 19.495 -4.053 1.00 46.97 88 ARG A O 1
ATOM 686 N N . LYS A 1 89 ? 12.761 19.113 -1.872 1.00 44.59 89 LYS A N 1
ATOM 687 C CA . LYS A 1 89 ? 14.225 19.322 -1.917 1.00 44.59 89 LYS A CA 1
ATOM 688 C C . LYS A 1 89 ? 15.012 18.131 -2.462 1.00 44.59 89 LYS A C 1
ATOM 690 O O . LYS A 1 89 ? 16.159 18.317 -2.867 1.00 44.59 89 LYS A O 1
ATOM 695 N N . THR A 1 90 ? 14.442 16.928 -2.507 1.00 49.69 90 THR A N 1
ATOM 696 C CA . THR A 1 90 ? 15.094 15.800 -3.181 1.00 49.69 90 THR A CA 1
ATOM 697 C C . THR A 1 90 ? 14.777 15.879 -4.666 1.00 49.69 90 THR A C 1
ATOM 699 O O . THR A 1 90 ? 13.663 15.576 -5.077 1.00 49.69 90 THR A O 1
ATOM 702 N N . SER A 1 91 ? 15.749 16.280 -5.484 1.00 48.31 91 SER A N 1
ATOM 703 C CA . SER A 1 91 ? 15.592 16.360 -6.944 1.00 48.31 91 SER A CA 1
ATOM 704 C C . SER A 1 91 ? 15.214 15.018 -7.587 1.00 48.31 91 SER A C 1
ATOM 706 O O . SER A 1 91 ? 14.682 15.014 -8.691 1.00 48.31 91 SER A O 1
ATOM 708 N N . HIS A 1 92 ? 15.444 13.899 -6.886 1.00 57.03 92 HIS A N 1
ATOM 709 C CA . HIS A 1 92 ? 15.011 12.553 -7.261 1.00 57.03 92 HIS A CA 1
ATOM 710 C C . HIS A 1 92 ? 14.695 11.749 -5.988 1.00 57.03 92 HIS A C 1
ATOM 712 O O . HIS A 1 92 ? 15.615 11.174 -5.398 1.00 57.03 92 HIS A O 1
ATOM 718 N N . PRO A 1 93 ? 13.440 11.729 -5.507 1.00 67.88 93 PRO A N 1
ATOM 719 C CA . PRO A 1 93 ? 13.084 10.849 -4.404 1.00 67.88 93 PRO A CA 1
ATOM 720 C C . PRO A 1 93 ? 13.339 9.374 -4.784 1.00 67.88 93 PRO A C 1
ATOM 722 O O . PRO A 1 93 ? 13.416 9.029 -5.965 1.00 67.88 93 PRO A O 1
ATOM 725 N N . PRO A 1 94 ? 13.550 8.490 -3.804 1.00 76.94 94 PRO A N 1
ATOM 726 C CA . PRO A 1 94 ? 13.697 7.065 -4.056 1.00 76.94 94 PRO A CA 1
ATOM 727 C C . PRO A 1 94 ? 12.366 6.464 -4.507 1.00 76.94 94 PRO A C 1
ATOM 729 O O . PRO A 1 94 ? 11.292 6.868 -4.057 1.00 76.94 94 PRO A O 1
ATOM 732 N N . GLN A 1 95 ? 12.463 5.485 -5.399 1.00 85.06 95 GLN A N 1
ATOM 733 C CA . GLN A 1 95 ? 11.316 4.811 -5.985 1.00 85.06 95 GLN A CA 1
ATOM 734 C C . GLN A 1 95 ? 10.685 3.847 -4.984 1.00 85.06 95 GLN A C 1
ATOM 736 O O . GLN A 1 95 ? 11.382 3.057 -4.350 1.00 85.06 95 GLN A O 1
ATOM 741 N N . SER A 1 96 ? 9.364 3.900 -4.884 1.00 88.44 96 SER A N 1
ATOM 742 C CA . SER A 1 96 ? 8.556 3.053 -4.017 1.00 88.44 96 SER A CA 1
ATOM 743 C C . SER A 1 96 ? 7.336 2.569 -4.782 1.00 88.44 96 SER A C 1
ATOM 745 O O . SER A 1 96 ? 6.882 3.232 -5.717 1.00 88.44 96 SER A O 1
ATOM 747 N N . LEU A 1 97 ? 6.770 1.441 -4.357 1.00 90.56 97 LEU A N 1
ATOM 748 C CA . LEU A 1 97 ? 5.410 1.106 -4.747 1.00 90.56 97 LEU A CA 1
ATOM 749 C C . LEU A 1 97 ? 4.445 2.056 -4.025 1.00 90.56 97 LEU A C 1
ATOM 751 O O . LEU A 1 97 ? 4.601 2.314 -2.829 1.00 90.56 97 LEU A O 1
ATOM 755 N N . VAL A 1 98 ? 3.485 2.582 -4.772 1.00 88.44 98 VAL A N 1
ATOM 756 C CA . VAL A 1 98 ? 2.388 3.436 -4.314 1.00 88.44 98 VAL A CA 1
ATOM 757 C C . VAL A 1 98 ? 1.101 2.840 -4.872 1.00 88.44 98 VAL A C 1
ATOM 759 O O . VAL A 1 98 ? 1.064 2.396 -6.014 1.00 88.44 98 VAL A O 1
ATOM 762 N N . HIS A 1 99 ? 0.057 2.787 -4.058 1.00 90.62 99 HIS A N 1
ATOM 763 C CA . HIS A 1 99 ? -1.285 2.350 -4.422 1.00 90.62 99 HIS A CA 1
ATOM 764 C C . HIS A 1 99 ? -2.039 3.436 -5.195 1.00 90.62 99 HIS A C 1
ATOM 766 O O . HIS A 1 99 ? -2.808 3.122 -6.098 1.00 90.62 99 HIS A O 1
ATOM 772 N N . GLY A 1 100 ? -1.845 4.707 -4.831 1.00 84.19 100 GLY A N 1
ATOM 773 C CA . GLY A 1 100 ? -2.397 5.855 -5.558 1.00 84.19 100 GLY A CA 1
ATOM 774 C C . GLY A 1 100 ? -3.845 6.206 -5.205 1.00 84.19 100 GLY A C 1
ATOM 775 O O . GLY A 1 100 ? -4.405 7.101 -5.824 1.00 84.19 100 GLY A O 1
ATOM 776 N N . ASP A 1 101 ? -4.437 5.517 -4.224 1.00 86.00 101 ASP A N 1
ATOM 777 C CA . ASP A 1 101 ? -5.743 5.834 -3.617 1.00 86.00 101 ASP A CA 1
ATOM 778 C C . ASP A 1 101 ? -5.939 5.018 -2.316 1.00 86.00 101 ASP A C 1
ATOM 780 O O . ASP A 1 101 ? -6.960 4.357 -2.098 1.00 86.00 101 ASP A O 1
ATOM 784 N N . LEU A 1 102 ? -4.915 4.942 -1.461 1.00 87.00 102 LEU A N 1
ATOM 785 C CA . LEU A 1 102 ? -4.931 4.062 -0.290 1.00 87.00 102 LEU A CA 1
ATOM 786 C C . LEU A 1 102 ? -5.770 4.642 0.857 1.00 87.00 102 LEU A C 1
ATOM 788 O O . LEU A 1 102 ? -5.266 5.255 1.798 1.00 87.00 102 LEU A O 1
ATOM 792 N N . ASN A 1 103 ? -7.075 4.398 0.824 1.00 85.06 103 ASN A N 1
ATOM 793 C CA . ASN A 1 103 ? -8.027 4.901 1.814 1.00 85.06 103 ASN A CA 1
ATOM 794 C C . ASN A 1 103 ? -8.904 3.770 2.408 1.00 85.06 103 ASN A C 1
ATOM 796 O O . ASN A 1 103 ? -8.879 2.627 1.956 1.00 85.06 103 ASN A O 1
ATOM 800 N N . MET A 1 104 ? -9.702 4.080 3.439 1.00 87.94 104 MET A N 1
ATOM 801 C CA . MET A 1 104 ? -10.555 3.087 4.123 1.00 87.94 104 MET A CA 1
ATOM 802 C C . MET A 1 104 ? -11.678 2.506 3.243 1.00 87.94 104 MET A C 1
ATOM 804 O O . MET A 1 104 ? -12.187 1.430 3.548 1.00 87.94 104 MET A O 1
ATOM 808 N N . TYR A 1 105 ? -12.077 3.191 2.169 1.00 89.50 105 TYR A N 1
ATOM 809 C CA . TYR A 1 105 ? -13.065 2.678 1.213 1.00 89.50 105 TYR A CA 1
ATOM 810 C C . TYR A 1 105 ? -12.481 1.531 0.372 1.00 89.50 105 TYR A C 1
ATOM 812 O O . TYR A 1 105 ? -13.175 0.559 0.056 1.00 89.50 105 TYR A O 1
ATOM 820 N N . ASN A 1 106 ? -11.174 1.604 0.105 1.00 92.19 106 ASN A N 1
ATOM 821 C CA . ASN A 1 106 ? -10.392 0.589 -0.598 1.00 92.19 106 ASN A CA 1
ATOM 822 C C . ASN A 1 106 ? -9.836 -0.502 0.338 1.00 92.19 106 ASN A C 1
ATOM 824 O O . ASN A 1 106 ? -8.989 -1.295 -0.065 1.00 92.19 106 ASN A O 1
ATOM 828 N N . MET A 1 107 ? -10.324 -0.596 1.581 1.00 94.06 107 MET A N 1
ATOM 829 C CA . MET A 1 107 ? -9.933 -1.634 2.540 1.00 94.06 107 MET A CA 1
ATOM 830 C C . MET A 1 107 ? -11.135 -2.470 2.968 1.00 94.06 107 MET A C 1
ATOM 832 O O . MET A 1 107 ? -12.171 -1.934 3.363 1.00 94.06 107 MET A O 1
ATOM 836 N N . LEU A 1 108 ? -10.987 -3.796 2.948 1.00 95.69 108 LEU A N 1
ATOM 837 C CA . LEU A 1 108 ? -11.970 -4.705 3.534 1.00 95.69 108 LEU A CA 1
ATOM 838 C C . LEU A 1 108 ? -11.601 -5.038 4.971 1.00 95.69 108 LEU A C 1
ATOM 840 O O . LEU A 1 108 ? -10.465 -5.393 5.269 1.00 95.69 108 LEU A O 1
ATOM 844 N N . TYR A 1 109 ? -12.595 -4.984 5.844 1.00 95.25 109 TYR A N 1
ATOM 845 C CA . TYR A 1 109 ? -12.512 -5.318 7.253 1.00 95.25 109 TYR A CA 1
ATOM 846 C C . TYR A 1 109 ? -13.441 -6.486 7.588 1.00 95.25 109 TYR A C 1
ATOM 848 O O . TYR A 1 109 ? -14.596 -6.533 7.155 1.00 95.25 109 TYR A O 1
ATOM 856 N N . ASN A 1 110 ? -12.954 -7.434 8.386 1.00 94.69 110 ASN A N 1
ATOM 857 C CA . ASN A 1 110 ? -13.753 -8.545 8.885 1.00 94.69 110 ASN A CA 1
ATOM 858 C C . ASN A 1 110 ? -14.181 -8.296 10.343 1.00 94.69 110 ASN A C 1
ATOM 860 O O . ASN A 1 110 ? -13.336 -8.392 11.236 1.00 94.69 110 ASN A O 1
ATOM 864 N N . PRO A 1 111 ? -15.483 -8.082 10.618 1.00 89.44 111 PRO A N 1
ATOM 865 C CA . PRO A 1 111 ? -15.973 -7.792 11.966 1.00 89.44 111 PRO A CA 1
ATOM 866 C C . PRO A 1 111 ? -15.886 -8.978 12.929 1.00 89.44 111 PRO A C 1
ATOM 868 O O . PRO A 1 111 ? -16.006 -8.780 14.129 1.00 89.44 111 PRO A O 1
ATOM 871 N N . LYS A 1 112 ? -15.690 -10.209 12.435 1.00 90.25 112 LYS A N 1
ATOM 872 C CA . LYS A 1 112 ? -15.520 -11.386 13.301 1.00 90.25 112 LYS A CA 1
ATOM 873 C C . LYS A 1 112 ? -14.092 -11.536 13.811 1.00 90.25 112 LYS A C 1
ATOM 875 O O . LYS A 1 112 ? -13.892 -12.023 14.914 1.00 90.25 112 LYS A O 1
ATOM 880 N N . SER A 1 113 ? -13.107 -11.194 12.981 1.00 90.56 113 SER A N 1
ATOM 881 C CA . SER A 1 113 ? -11.687 -11.354 13.315 1.00 90.56 113 SER A CA 1
ATOM 882 C C . SER A 1 113 ? -11.007 -10.042 13.692 1.00 90.56 113 SER A C 1
ATOM 884 O O . SER A 1 113 ? -9.849 -10.065 14.081 1.00 90.56 113 SER A O 1
ATOM 886 N N . HIS A 1 114 ? -11.690 -8.907 13.528 1.00 90.12 114 HIS A N 1
ATOM 887 C CA . HIS A 1 114 ? -11.147 -7.566 13.738 1.00 90.12 114 HIS A CA 1
ATOM 888 C C . HIS A 1 114 ? -9.879 -7.271 12.914 1.00 90.12 114 HIS A C 1
ATOM 890 O O . HIS A 1 114 ? -8.983 -6.539 13.339 1.00 90.12 114 HIS A O 1
ATOM 896 N N . CYS A 1 115 ? -9.802 -7.832 11.703 1.00 91.38 115 CYS A N 1
ATOM 897 C CA . CYS A 1 115 ? -8.653 -7.673 10.808 1.00 91.38 115 CYS A CA 1
ATOM 898 C C . CYS A 1 115 ? -9.049 -6.985 9.505 1.00 91.38 115 CYS A C 1
ATOM 900 O O . CYS A 1 115 ? -10.137 -7.226 8.975 1.00 91.38 115 CYS A O 1
ATOM 902 N N . ILE A 1 116 ? -8.119 -6.202 8.958 1.00 93.75 116 ILE A N 1
ATOM 903 C CA . ILE A 1 116 ? -8.148 -5.812 7.548 1.00 93.75 116 ILE A CA 1
ATOM 904 C C . ILE A 1 116 ? -7.796 -7.062 6.736 1.00 93.75 116 ILE A C 1
ATOM 906 O O . ILE A 1 116 ? -6.777 -7.701 6.989 1.00 93.75 116 ILE A O 1
ATOM 910 N N . THR A 1 117 ? -8.669 -7.456 5.814 1.00 95.19 117 THR A N 1
ATOM 911 C CA . THR A 1 117 ? -8.550 -8.704 5.048 1.00 95.19 117 THR A CA 1
ATOM 912 C C . THR A 1 117 ? -8.159 -8.489 3.596 1.00 95.19 117 THR A C 1
ATOM 914 O O . THR A 1 117 ? -7.703 -9.436 2.960 1.00 95.19 117 THR A O 1
ATOM 917 N N . ALA A 1 118 ? -8.343 -7.282 3.059 1.00 94.88 118 ALA A N 1
ATOM 918 C CA . ALA A 1 118 ? -7.962 -6.964 1.691 1.00 94.88 118 ALA A CA 1
ATOM 919 C C . ALA A 1 118 ? -7.710 -5.470 1.493 1.00 94.88 118 ALA A C 1
ATOM 921 O O . ALA A 1 118 ? -8.328 -4.634 2.154 1.00 94.88 118 ALA A O 1
ATOM 922 N N . ILE A 1 119 ? -6.869 -5.183 0.505 1.00 93.56 119 ILE A N 1
ATOM 923 C CA . ILE A 1 119 ? -6.697 -3.874 -0.123 1.00 93.56 119 ILE A CA 1
ATOM 924 C C . ILE A 1 119 ? -7.230 -4.017 -1.553 1.00 93.56 119 ILE A C 1
ATOM 926 O O . ILE A 1 119 ? -6.975 -5.033 -2.204 1.00 93.56 119 ILE A O 1
ATOM 930 N N . LEU A 1 120 ? -8.036 -3.063 -2.006 1.00 92.31 120 LEU A N 1
ATOM 931 C CA . LEU A 1 120 ? -8.776 -3.104 -3.267 1.00 92.31 120 LEU A CA 1
ATOM 932 C C . LEU A 1 120 ? -8.337 -1.966 -4.193 1.00 92.31 120 LEU A C 1
ATOM 934 O O . LEU A 1 120 ? -7.823 -0.967 -3.723 1.00 92.31 120 LEU A O 1
ATOM 938 N N . VAL A 1 121 ? -8.657 -2.074 -5.487 1.00 87.69 121 VAL A N 1
ATOM 939 C CA . VAL A 1 121 ? -8.506 -0.982 -6.473 1.00 87.69 121 VAL A CA 1
ATOM 940 C C . VAL A 1 121 ? -7.041 -0.568 -6.688 1.00 87.69 121 VAL A C 1
ATOM 942 O O . VAL A 1 121 ? -6.649 0.579 -6.508 1.00 87.69 121 VAL A O 1
ATOM 945 N N . LEU A 1 122 ? -6.224 -1.525 -7.135 1.00 87.81 122 LEU A N 1
ATOM 946 C CA . LEU A 1 122 ? -4.810 -1.309 -7.477 1.00 87.81 122 LEU A CA 1
ATOM 947 C C . LEU A 1 122 ? -4.597 -0.713 -8.882 1.00 87.81 122 LEU A C 1
ATOM 949 O O . LEU A 1 122 ? -3.469 -0.662 -9.358 1.00 87.81 122 LEU A O 1
ATOM 953 N N . ASP A 1 123 ? -5.653 -0.259 -9.559 1.00 85.81 123 ASP A N 1
ATOM 954 C CA . ASP A 1 123 ? -5.570 0.239 -10.942 1.00 85.81 123 ASP A CA 1
ATOM 955 C C . ASP A 1 123 ? -4.770 1.555 -11.050 1.00 85.81 123 ASP A C 1
ATOM 957 O O . ASP A 1 123 ? -4.218 1.883 -12.104 1.00 85.81 123 ASP A O 1
ATOM 961 N N . PHE A 1 124 ? -4.658 2.291 -9.939 1.00 84.75 124 PHE A N 1
ATOM 962 C CA . PHE A 1 124 ? -3.831 3.496 -9.809 1.00 84.75 124 PHE A CA 1
ATOM 963 C C . PHE A 1 124 ? -2.439 3.222 -9.235 1.00 84.75 124 PHE A C 1
ATOM 965 O O . PHE A 1 124 ? -1.665 4.161 -9.043 1.00 84.75 124 PHE A O 1
ATOM 972 N N . ALA A 1 125 ? -2.109 1.954 -8.972 1.00 88.69 125 ALA A N 1
ATOM 973 C CA . ALA A 1 125 ? -0.827 1.615 -8.391 1.00 88.69 125 ALA A CA 1
ATOM 974 C C . ALA A 1 125 ? 0.309 1.912 -9.375 1.00 88.69 125 ALA A C 1
ATOM 976 O O . ALA A 1 125 ? 0.243 1.600 -10.568 1.00 88.69 125 ALA A O 1
ATOM 977 N N . ALA A 1 126 ? 1.371 2.513 -8.856 1.00 89.62 126 ALA A N 1
ATOM 978 C CA . ALA A 1 126 ? 2.498 2.976 -9.639 1.00 89.62 126 ALA A CA 1
ATOM 979 C C . ALA A 1 126 ? 3.791 2.935 -8.824 1.00 89.62 126 ALA A C 1
ATOM 981 O O . ALA A 1 126 ? 3.804 2.897 -7.593 1.00 89.62 126 ALA A O 1
ATOM 982 N N . VAL A 1 127 ? 4.901 2.977 -9.544 1.00 89.94 127 VAL A N 1
ATOM 983 C CA . VAL A 1 127 ? 6.212 3.309 -9.012 1.00 89.94 127 VAL A CA 1
ATOM 984 C C . VAL A 1 127 ? 6.302 4.828 -8.951 1.00 89.94 127 VAL A C 1
ATOM 986 O O . VAL A 1 127 ? 6.327 5.498 -9.986 1.00 89.94 127 VAL A O 1
ATOM 989 N N . ALA A 1 128 ? 6.339 5.360 -7.735 1.00 84.75 128 ALA A N 1
ATOM 990 C CA . ALA A 1 128 ? 6.262 6.786 -7.430 1.00 84.75 128 ALA A CA 1
ATOM 991 C C . ALA A 1 128 ? 7.153 7.123 -6.222 1.00 84.75 128 ALA A C 1
ATOM 993 O O . ALA A 1 128 ? 7.814 6.242 -5.658 1.00 84.75 128 ALA A O 1
ATOM 994 N N . ALA A 1 129 ? 7.223 8.396 -5.832 1.00 83.25 129 ALA A N 1
ATOM 995 C CA . ALA A 1 129 ? 7.802 8.736 -4.540 1.00 83.25 129 ALA A CA 1
ATOM 996 C C . ALA A 1 129 ? 6.846 8.238 -3.454 1.00 83.25 129 ALA A C 1
ATOM 998 O O . ALA A 1 129 ? 5.635 8.382 -3.586 1.00 83.25 129 ALA A O 1
ATOM 999 N N . ALA A 1 130 ? 7.350 7.721 -2.334 1.00 81.69 130 ALA A N 1
ATOM 1000 C CA . ALA A 1 130 ? 6.464 7.279 -1.252 1.00 81.69 130 ALA A CA 1
ATOM 1001 C C . ALA A 1 130 ? 5.543 8.415 -0.731 1.00 81.69 130 ALA A C 1
ATOM 1003 O O . ALA A 1 130 ? 4.465 8.146 -0.206 1.00 81.69 130 ALA A O 1
ATOM 1004 N N . ALA A 1 131 ? 5.946 9.682 -0.903 1.00 75.81 131 ALA A N 1
ATOM 1005 C CA . ALA A 1 131 ? 5.137 10.853 -0.562 1.00 75.81 131 ALA A CA 1
ATOM 1006 C C . ALA A 1 131 ? 3.906 11.026 -1.463 1.00 75.81 131 ALA A C 1
ATOM 1008 O O . ALA A 1 131 ? 2.909 11.587 -1.014 1.00 75.81 131 ALA A O 1
ATOM 1009 N N . ASP A 1 132 ? 3.942 10.510 -2.692 1.00 76.81 132 ASP A N 1
ATOM 1010 C CA . ASP A 1 132 ? 2.827 10.599 -3.635 1.00 76.81 132 ASP A CA 1
ATOM 1011 C C . ASP A 1 132 ? 1.581 9.862 -3.114 1.00 76.81 132 ASP A C 1
ATOM 1013 O O . ASP A 1 132 ? 0.463 10.322 -3.329 1.00 76.81 132 ASP A O 1
ATOM 1017 N N . GLU A 1 133 ? 1.748 8.804 -2.309 1.00 78.94 133 GLU A N 1
ATOM 1018 C CA . GLU A 1 133 ? 0.629 8.121 -1.638 1.00 78.94 133 GLU A CA 1
ATOM 1019 C C . GLU A 1 133 ? -0.182 9.069 -0.739 1.00 78.94 133 GLU A C 1
ATOM 1021 O O . GLU A 1 133 ? -1.413 9.018 -0.714 1.00 78.94 133 GLU A O 1
ATOM 1026 N N . TYR A 1 134 ? 0.506 9.960 -0.017 1.00 71.69 134 TYR A N 1
ATOM 1027 C CA . TYR A 1 134 ? -0.137 10.952 0.846 1.00 71.69 134 TYR A CA 1
ATOM 1028 C C . TYR A 1 134 ? -0.923 11.976 0.018 1.00 71.69 134 TYR A C 1
ATOM 1030 O O . TYR A 1 134 ? -2.032 12.354 0.393 1.00 71.69 134 TYR A O 1
ATOM 1038 N N . PHE A 1 135 ? -0.373 12.396 -1.126 1.00 68.06 135 PHE A N 1
ATOM 1039 C CA . PHE A 1 135 ? -1.006 13.373 -2.012 1.00 68.06 135 PHE A CA 1
ATOM 1040 C C . PHE A 1 135 ? -2.225 12.822 -2.749 1.00 68.06 135 PHE A C 1
ATOM 1042 O O . PHE A 1 135 ? -3.185 13.562 -2.965 1.00 68.06 135 PHE A O 1
ATOM 1049 N N . TYR A 1 136 ? -2.207 11.539 -3.109 1.00 66.44 136 TYR A N 1
ATOM 1050 C CA . TYR A 1 136 ? -3.311 10.890 -3.816 1.00 66.44 136 TYR A CA 1
ATOM 1051 C C . TYR A 1 136 ? -4.411 10.350 -2.901 1.00 66.44 136 TYR A C 1
ATOM 1053 O O . TYR A 1 136 ? -5.515 10.101 -3.375 1.00 66.44 136 TYR 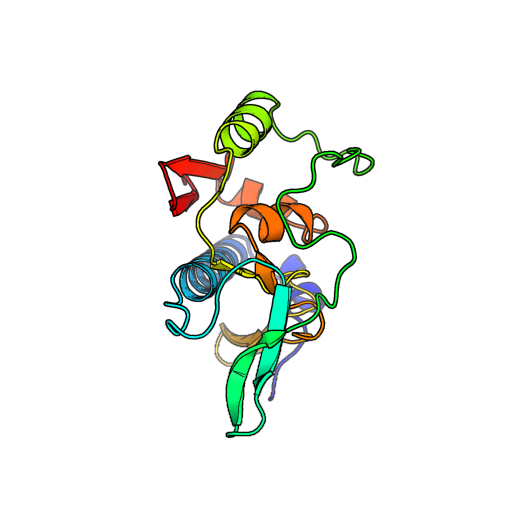A O 1
ATOM 1061 N N . SER A 1 137 ? -4.169 10.287 -1.586 1.00 64.75 137 SER A N 1
ATOM 1062 C CA . SER A 1 137 ? -5.142 9.806 -0.591 1.00 64.75 137 SER A CA 1
ATOM 1063 C C . SER A 1 137 ? -5.716 10.909 0.336 1.00 64.75 137 SER A C 1
ATOM 1065 O O . SER A 1 137 ? -5.828 10.690 1.548 1.00 64.75 137 SER A O 1
ATOM 1067 N N . PRO A 1 138 ? -6.120 12.105 -0.159 1.00 53.34 138 PRO A N 1
ATOM 1068 C CA . PRO A 1 138 ? -6.470 13.252 0.689 1.00 53.34 138 PRO A CA 1
ATOM 1069 C C . PRO A 1 138 ? -7.776 13.075 1.488 1.00 53.34 138 PRO A C 1
ATOM 1071 O O . PRO A 1 138 ? -8.081 13.857 2.394 1.00 53.34 138 PRO A O 1
ATOM 1074 N N . VAL A 1 139 ? -8.568 12.037 1.209 1.00 45.34 139 VAL A N 1
ATOM 1075 C CA . VAL A 1 139 ? -9.878 11.829 1.834 1.00 45.34 139 VAL A CA 1
ATOM 1076 C C . VAL A 1 139 ? -9.753 10.858 3.018 1.00 45.34 139 VAL A C 1
ATOM 1078 O O . VAL A 1 139 ? -9.842 9.648 2.859 1.00 45.34 139 VAL A O 1
ATOM 1081 N N . ARG A 1 140 ? -9.618 11.424 4.229 1.00 49.66 140 ARG A N 1
ATOM 1082 C CA . ARG A 1 140 ? -9.709 10.792 5.579 1.00 49.66 140 ARG A CA 1
ATOM 1083 C C . ARG A 1 140 ? -8.419 10.483 6.357 1.00 49.66 140 ARG A C 1
ATOM 1085 O O . ARG A 1 140 ? -8.514 9.906 7.441 1.00 49.66 140 ARG A O 1
ATOM 1092 N N . LEU A 1 141 ? -7.256 11.024 5.986 1.00 50.06 141 LEU A N 1
ATOM 1093 C CA . LEU A 1 141 ? -6.116 11.078 6.930 1.00 50.06 141 LEU A CA 1
ATOM 1094 C C . LEU A 1 141 ? -6.403 11.955 8.178 1.00 50.06 141 LEU A C 1
ATOM 1096 O O . LEU A 1 141 ? -5.681 11.884 9.168 1.00 50.06 141 LEU A O 1
ATOM 1100 N N . LYS A 1 142 ? -7.521 12.701 8.210 1.00 45.75 142 LYS A N 1
ATOM 1101 C CA . LYS A 1 142 ? -8.013 13.424 9.403 1.00 45.75 142 LYS A CA 1
ATOM 1102 C C . LYS A 1 142 ? -8.305 12.527 10.616 1.00 45.75 142 LYS A C 1
ATOM 1104 O O . LYS A 1 142 ? -8.334 13.032 11.728 1.00 45.75 142 LYS A O 1
ATOM 1109 N N . ASN A 1 143 ? -8.528 11.224 10.436 1.00 49.25 143 ASN A N 1
ATOM 1110 C CA . ASN A 1 143 ? -8.700 10.309 11.572 1.00 49.25 143 ASN A CA 1
ATOM 1111 C C . ASN A 1 143 ? -7.359 9.796 12.115 1.00 49.25 143 ASN A C 1
ATOM 1113 O O . ASN A 1 143 ? -7.283 9.434 13.284 1.00 49.25 143 ASN A O 1
ATOM 1117 N N . LEU A 1 144 ? -6.284 9.835 11.317 1.00 49.56 144 LEU A N 1
ATOM 1118 C CA . LEU A 1 144 ? -4.935 9.549 11.805 1.00 49.56 144 LEU A CA 1
ATOM 1119 C C . LEU A 1 144 ? -4.440 10.657 12.746 1.00 49.56 144 LEU A C 1
ATOM 1121 O O . LEU A 1 144 ? -3.746 10.370 13.715 1.00 49.56 144 LEU A O 1
ATOM 1125 N N . THR A 1 145 ? -4.872 11.909 12.581 1.00 46.94 145 THR A N 1
ATOM 1126 C CA . THR A 1 145 ? -4.507 12.960 13.547 1.00 46.94 145 THR A CA 1
ATOM 1127 C C . THR A 1 145 ? -5.061 12.711 14.959 1.00 46.94 145 THR A C 1
ATOM 1129 O O . THR A 1 145 ? -4.469 13.189 15.927 1.00 46.94 145 THR A O 1
ATOM 1132 N N . LYS A 1 146 ? -6.125 11.899 15.108 1.00 44.22 146 LYS A N 1
ATOM 1133 C CA . LYS A 1 146 ? -6.685 11.497 16.414 1.00 44.22 146 LYS A CA 1
ATOM 1134 C C . LYS A 1 146 ? -5.805 10.514 17.194 1.00 44.22 146 LYS A C 1
ATOM 1136 O O . LYS A 1 146 ? -5.789 10.589 18.413 1.00 44.22 146 LYS A O 1
ATOM 1141 N N . VAL A 1 147 ? -5.026 9.654 16.529 1.00 45.88 147 VAL A N 1
ATOM 1142 C CA . VAL A 1 147 ? -4.039 8.769 17.197 1.00 45.88 147 VAL A CA 1
ATOM 1143 C C . VAL A 1 147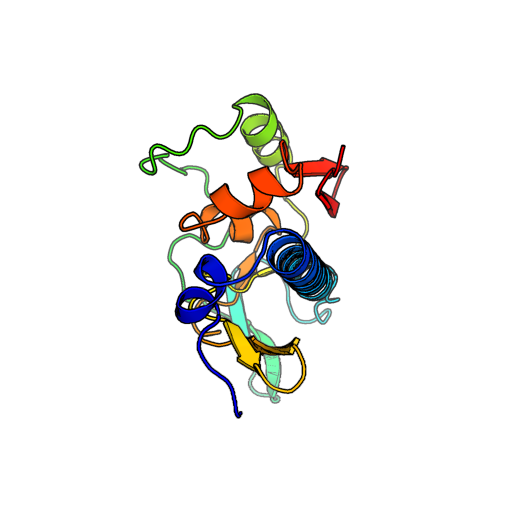 ? -2.714 9.494 17.508 1.00 45.88 147 VAL A C 1
ATOM 1145 O O . VAL A 1 147 ? -1.708 8.845 17.770 1.00 45.88 147 VAL A O 1
ATOM 1148 N N . GLY A 1 148 ? -2.673 10.831 17.436 1.00 35.69 148 GLY A N 1
ATOM 1149 C CA . GLY A 1 148 ? -1.454 11.613 17.667 1.00 35.69 148 GLY A CA 1
ATOM 1150 C C . GLY A 1 148 ? -0.583 11.841 16.426 1.00 35.69 148 GLY A C 1
ATOM 1151 O O . GLY A 1 148 ? 0.506 12.401 16.558 1.00 35.69 148 GLY A O 1
ATOM 1152 N N . PHE A 1 149 ? -1.039 11.488 15.214 1.00 45.97 149 PHE A N 1
ATOM 1153 C CA . PHE A 1 149 ? -0.308 11.835 13.988 1.00 45.97 149 PHE A CA 1
ATOM 1154 C C . PHE A 1 149 ? -0.464 13.322 13.668 1.00 45.97 149 PHE A C 1
ATOM 1156 O O . PHE A 1 149 ? -1.393 13.736 12.984 1.00 45.97 149 PHE A O 1
ATOM 1163 N N . LYS A 1 150 ? 0.456 14.149 14.163 1.00 36.09 150 LYS A N 1
ATOM 1164 C CA . LYS A 1 150 ? 0.489 15.582 13.828 1.00 36.09 150 LYS A CA 1
ATOM 1165 C C . LYS A 1 150 ? 1.357 15.901 12.614 1.00 36.09 150 LYS A C 1
ATOM 1167 O O . LYS A 1 150 ? 1.151 16.939 11.998 1.00 36.09 150 LYS A O 1
ATOM 1172 N N . SER A 1 151 ? 2.301 15.030 12.259 1.00 38.66 151 SER A N 1
ATOM 1173 C CA . SER A 1 151 ? 3.182 15.245 11.114 1.00 38.66 151 SER A CA 1
ATOM 1174 C C . SER A 1 151 ? 3.687 13.934 10.515 1.00 38.66 151 SER A C 1
ATOM 1176 O O . SER A 1 151 ? 3.929 12.941 11.206 1.00 38.66 151 SER A O 1
ATOM 1178 N N . VAL A 1 152 ? 3.852 13.944 9.195 1.00 42.47 152 VAL A N 1
ATOM 1179 C CA . VAL A 1 152 ? 4.594 12.923 8.458 1.00 42.47 152 VAL A CA 1
ATOM 1180 C C . VAL A 1 152 ? 6.031 13.424 8.365 1.00 42.47 152 VAL A C 1
ATOM 1182 O O . VAL A 1 152 ? 6.292 14.420 7.696 1.00 42.47 152 VAL A O 1
ATOM 1185 N N . CYS A 1 153 ? 6.966 12.778 9.063 1.00 38.28 153 CYS A N 1
ATOM 1186 C CA . CYS A 1 153 ? 8.368 13.179 9.033 1.00 38.28 153 CYS A CA 1
ATOM 1187 C C . CYS A 1 153 ? 9.134 12.292 8.052 1.00 38.28 153 CYS A C 1
ATOM 1189 O O . CYS A 1 153 ? 9.253 11.079 8.231 1.00 38.28 153 CYS A O 1
ATOM 1191 N N . TRP A 1 154 ? 9.681 12.906 7.012 1.00 41.16 154 TRP A N 1
ATOM 1192 C CA . TRP A 1 154 ? 10.549 12.232 6.057 1.00 41.16 154 TRP A CA 1
ATOM 1193 C C . TRP A 1 154 ? 11.993 12.315 6.556 1.00 41.16 154 TRP A C 1
ATOM 1195 O O . TRP A 1 154 ? 12.604 13.381 6.532 1.00 41.16 154 TRP A O 1
ATOM 1205 N N . ARG A 1 155 ? 12.563 11.195 7.025 1.00 38.12 155 ARG A N 1
ATOM 1206 C CA . ARG A 1 155 ? 14.014 11.087 7.271 1.00 38.12 155 ARG A CA 1
ATOM 1207 C C . ARG A 1 155 ? 14.647 10.311 6.123 1.00 38.12 155 ARG A C 1
ATOM 1209 O O . ARG A 1 155 ? 14.615 9.082 6.095 1.00 38.12 155 ARG A O 1
ATOM 1216 N N . GLY A 1 156 ? 15.214 11.043 5.166 1.00 44.97 156 GLY A N 1
ATOM 1217 C CA . GLY A 1 156 ? 15.748 10.459 3.935 1.00 44.97 156 GLY A CA 1
ATOM 1218 C C . GLY A 1 156 ? 14.636 9.811 3.105 1.00 44.97 156 GLY A C 1
ATOM 1219 O O . GLY A 1 156 ? 13.646 10.460 2.790 1.00 44.97 156 GLY A O 1
ATOM 1220 N N . SER A 1 157 ? 14.797 8.526 2.784 1.00 36.12 157 SER A N 1
ATOM 1221 C CA . SER A 1 157 ? 13.877 7.723 1.960 1.00 36.12 157 SER A CA 1
ATOM 1222 C C . SER A 1 157 ? 12.664 7.161 2.703 1.00 36.12 157 SER A C 1
ATOM 1224 O O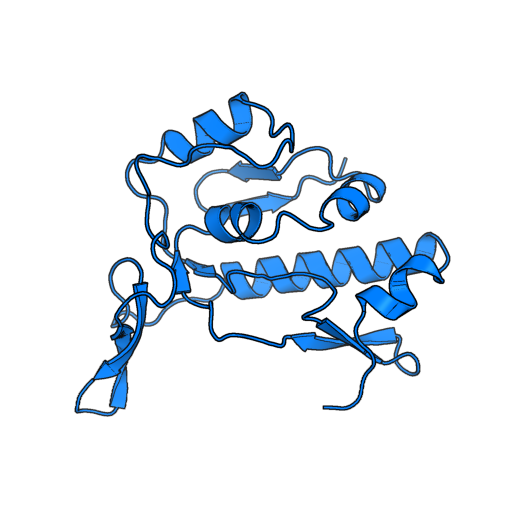 . SER A 1 157 ? 11.808 6.538 2.085 1.00 36.12 157 SER A O 1
ATOM 1226 N N . THR A 1 158 ? 12.631 7.281 4.032 1.00 33.91 158 THR A N 1
ATOM 1227 C CA . THR A 1 158 ? 11.659 6.569 4.870 1.00 33.91 158 THR A CA 1
ATOM 1228 C C . THR A 1 158 ? 10.633 7.541 5.425 1.00 33.91 158 THR A C 1
ATOM 1230 O O . THR A 1 158 ? 10.983 8.491 6.137 1.00 33.91 158 THR A O 1
ATOM 1233 N N . MET A 1 159 ? 9.359 7.263 5.150 1.00 43.25 159 MET A N 1
ATOM 1234 C CA . MET A 1 159 ? 8.252 7.913 5.834 1.00 43.25 159 MET A CA 1
ATOM 1235 C C . MET A 1 159 ? 8.241 7.442 7.290 1.00 43.25 159 MET A C 1
ATOM 1237 O O . MET A 1 159 ? 7.887 6.303 7.593 1.00 43.25 159 MET A O 1
ATOM 1241 N N . THR A 1 160 ? 8.656 8.309 8.210 1.00 40.44 160 THR A N 1
ATOM 1242 C CA . THR A 1 160 ? 8.461 8.078 9.641 1.00 40.44 160 THR A CA 1
ATOM 1243 C C . THR A 1 160 ? 7.163 8.755 10.035 1.00 40.44 160 THR A C 1
ATOM 1245 O O . THR A 1 160 ? 7.071 9.982 10.108 1.00 40.44 160 THR A O 1
ATOM 1248 N N . MET A 1 161 ? 6.135 7.949 10.281 1.00 42.84 161 MET A N 1
ATOM 1249 C CA . MET A 1 161 ? 4.922 8.450 10.910 1.00 42.84 161 MET A CA 1
ATOM 1250 C C . MET A 1 161 ? 5.240 8.645 12.396 1.00 42.84 161 MET A C 1
ATOM 1252 O O . MET A 1 161 ? 5.349 7.679 13.151 1.00 42.84 161 MET A O 1
ATOM 1256 N N . CYS A 1 162 ? 5.495 9.891 12.796 1.00 33.69 162 CYS A N 1
ATOM 1257 C CA . CYS A 1 162 ? 5.801 10.228 14.180 1.00 33.69 162 CYS A CA 1
ATOM 1258 C C . CYS A 1 162 ? 4.506 10.212 15.001 1.00 33.69 162 CYS A C 1
ATOM 1260 O O . CYS A 1 162 ? 3.675 11.110 14.880 1.00 33.69 162 CYS A O 1
ATOM 1262 N N . LEU A 1 163 ? 4.355 9.182 15.834 1.00 31.75 163 LEU A N 1
ATOM 1263 C CA . LEU A 1 163 ? 3.467 9.202 16.995 1.00 31.75 163 LEU A CA 1
ATOM 1264 C C . LEU A 1 163 ? 4.199 9.986 18.097 1.00 31.75 163 LEU A C 1
ATOM 1266 O O . LEU A 1 163 ? 5.325 9.617 18.436 1.00 31.75 163 LEU A O 1
ATOM 1270 N N . MET A 1 164 ? 3.613 11.079 18.597 1.00 31.02 164 MET A N 1
ATOM 1271 C CA . MET A 1 164 ? 4.034 11.673 19.878 1.00 31.02 164 MET A CA 1
ATOM 1272 C C . MET A 1 164 ? 3.265 11.027 21.020 1.00 31.02 164 MET A C 1
ATOM 1274 O O . MET A 1 164 ? 2.032 10.882 20.864 1.00 31.02 164 MET A O 1
#

Secondary structure (DSSP, 8-state):
---EETHHHHTTS-HHHHHHHHHHHHHHHHHHHT----TT--SSBEEEE-TTS-EEEE--SSTT-S--S-----S-----HHHHHHHHT-SSPPEEEE-SS-SGGGEEEETTTTEEEEE--GGG-EEEETTHHHHH--SSGGGGGGGTEEEEEEETTEEEEEE-

Sequence (164 aa):
MPGTQLDRVFDGFDEEHQLDILRKVVEIYKLIQSYTLPETVRGYGGLGFDESGIIVTGPTTTPCSGPSSQFEDKTGIEMDYETASQVRKTSHPPQSLVHGDLNMYNMLYNPKSHCITAILVLDFAAVAAAADEYFYSPVRLKNLTKVGFKSVCWRGSTMTMCLM